Protein AF-A0A381V1H0-F1 (afdb_monomer_lite)

Sequence (56 aa):
MLGITPRTLYKLVDQGQVPGYRMGRVLRFKRSDIDEATENFRIEPGSLQHLYQEAP

Foldseek 3Di:
DLPDDVVVVVVCCVVVLAPWDDDPPDIDHDPVRVVVSVVVVDDPPPNCPVVVVPDD

Structure (mmCIF, N/CA/C/O backbone):
data_AF-A0A381V1H0-F1
#
_entry.id   AF-A0A381V1H0-F1
#
loop_
_atom_site.group_PDB
_atom_site.id
_atom_site.type_symbol
_atom_site.label_atom_id
_atom_site.label_alt_id
_atom_site.label_comp_id
_atom_site.label_asym_id
_atom_site.label_entity_id
_atom_site.label_seq_id
_atom_site.pdbx_PDB_ins_code
_atom_site.Cartn_x
_atom_site.Cartn_y
_atom_site.Cartn_z
_atom_site.occupancy
_atom_site.B_iso_or_equiv
_atom_site.auth_seq_id
_atom_site.auth_comp_id
_atom_site.auth_asym_id
_atom_site.auth_atom_id
_atom_site.pdbx_PDB_model_num
ATOM 1 N N . MET A 1 1 ? 0.914 9.739 -8.035 1.00 63.59 1 MET A N 1
ATOM 2 C CA . MET A 1 1 ? 1.850 9.290 -6.978 1.00 63.59 1 MET A CA 1
ATOM 3 C C . MET A 1 1 ? 1.026 8.507 -5.959 1.00 63.59 1 MET A C 1
ATOM 5 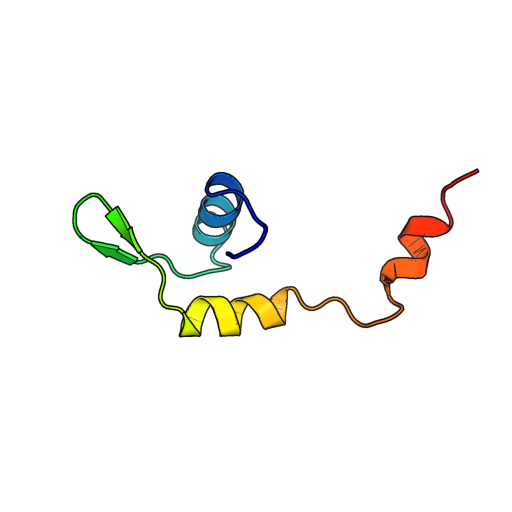O O . MET A 1 1 ? -0.065 8.967 -5.671 1.00 63.59 1 MET A O 1
ATOM 9 N N . LEU A 1 2 ? 1.476 7.345 -5.467 1.00 82.56 2 LEU A N 1
ATOM 10 C CA . LEU A 1 2 ? 0.651 6.416 -4.657 1.00 82.56 2 LEU A CA 1
ATOM 11 C C . LEU A 1 2 ? 0.391 6.863 -3.203 1.00 82.56 2 LEU A C 1
ATOM 13 O O . LEU A 1 2 ? -0.211 6.122 -2.441 1.00 82.56 2 LEU A O 1
ATOM 17 N N . GLY A 1 3 ? 0.896 8.027 -2.782 1.00 88.62 3 GLY A N 1
ATOM 18 C CA . GLY A 1 3 ? 0.734 8.517 -1.404 1.00 88.62 3 GLY A CA 1
ATOM 19 C C . GLY A 1 3 ? 1.494 7.722 -0.331 1.00 88.62 3 GLY A C 1
ATOM 20 O O . GLY A 1 3 ? 1.413 8.067 0.841 1.00 88.62 3 GLY A O 1
ATOM 21 N N . ILE A 1 4 ? 2.261 6.694 -0.713 1.00 91.06 4 ILE A N 1
ATOM 22 C CA . ILE A 1 4 ? 3.041 5.839 0.193 1.00 91.06 4 ILE A CA 1
ATOM 23 C C . ILE A 1 4 ? 4.535 5.871 -0.130 1.00 91.06 4 ILE A C 1
ATOM 25 O O . ILE A 1 4 ? 4.955 6.178 -1.248 1.00 91.06 4 ILE A O 1
ATOM 29 N N . THR A 1 5 ? 5.355 5.511 0.857 1.00 94.75 5 THR A N 1
ATOM 30 C CA . THR A 1 5 ? 6.806 5.387 0.670 1.00 94.75 5 THR A CA 1
ATOM 31 C C . THR A 1 5 ? 7.167 4.121 -0.125 1.00 94.75 5 THR A C 1
ATOM 33 O O . THR A 1 5 ? 6.449 3.120 -0.036 1.00 94.75 5 THR A O 1
ATOM 36 N N . PRO A 1 6 ? 8.322 4.084 -0.822 1.00 93.25 6 PRO A N 1
ATOM 37 C CA . PRO A 1 6 ? 8.823 2.853 -1.439 1.00 93.25 6 PRO A CA 1
ATOM 38 C C . PRO A 1 6 ? 8.988 1.702 -0.441 1.00 93.25 6 PRO A C 1
ATOM 40 O O . PRO A 1 6 ? 8.720 0.554 -0.776 1.00 93.25 6 PRO A O 1
ATOM 43 N N . ARG A 1 7 ? 9.369 2.002 0.810 1.00 95.56 7 ARG A N 1
ATOM 44 C CA . ARG A 1 7 ? 9.483 0.995 1.875 1.00 95.56 7 ARG A CA 1
ATOM 45 C C . ARG A 1 7 ? 8.141 0.327 2.167 1.00 95.56 7 ARG A C 1
ATOM 47 O O . ARG A 1 7 ? 8.107 -0.885 2.351 1.00 95.56 7 ARG A O 1
ATOM 54 N N . THR A 1 8 ? 7.059 1.103 2.213 1.00 95.56 8 THR A N 1
ATOM 55 C CA . THR A 1 8 ? 5.700 0.564 2.360 1.00 95.56 8 THR A CA 1
ATOM 56 C C . THR A 1 8 ? 5.370 -0.340 1.180 1.00 95.56 8 THR A C 1
ATOM 58 O O . THR A 1 8 ? 4.962 -1.475 1.387 1.00 95.56 8 THR A O 1
ATOM 61 N N . LEU A 1 9 ? 5.641 0.114 -0.046 1.00 93.50 9 LEU A N 1
ATOM 62 C CA . LEU A 1 9 ? 5.375 -0.673 -1.248 1.00 93.50 9 LEU A CA 1
ATOM 63 C C . LEU A 1 9 ? 6.162 -1.996 -1.273 1.00 93.50 9 LEU A C 1
ATOM 65 O O . LEU A 1 9 ? 5.610 -3.026 -1.638 1.00 93.50 9 LEU A O 1
ATOM 69 N N . TYR A 1 10 ? 7.418 -2.008 -0.823 1.00 94.81 10 TYR A N 1
ATOM 70 C CA . TYR A 1 10 ? 8.206 -3.242 -0.719 1.00 94.81 10 TYR A CA 1
ATOM 71 C C . TYR A 1 10 ? 7.650 -4.211 0.325 1.00 94.81 10 TYR A C 1
ATOM 73 O O . TYR A 1 10 ? 7.631 -5.410 0.069 1.00 94.81 10 TYR A O 1
ATOM 81 N N . LYS A 1 11 ? 7.152 -3.712 1.465 1.00 96.31 11 LYS A N 1
ATOM 82 C CA . LYS A 1 11 ? 6.466 -4.564 2.449 1.00 96.31 11 LYS A CA 1
ATOM 83 C C . LYS A 1 11 ? 5.210 -5.206 1.867 1.00 96.31 11 LYS A C 1
ATOM 85 O O . LYS A 1 11 ? 4.974 -6.376 2.125 1.00 96.31 11 LYS A O 1
ATOM 90 N N . LEU A 1 12 ? 4.436 -4.470 1.069 1.00 95.44 12 LEU A N 1
ATOM 91 C CA . LEU A 1 12 ? 3.250 -5.025 0.412 1.00 95.44 12 LEU A CA 1
ATOM 92 C C . LEU A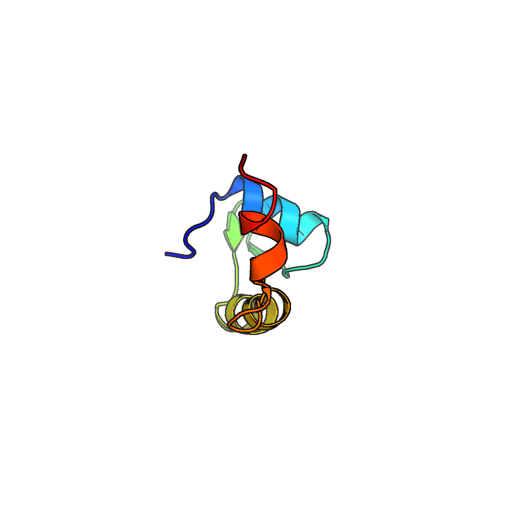 1 12 ? 3.612 -6.161 -0.553 1.00 95.44 12 LEU A C 1
ATOM 94 O O . LEU A 1 12 ? 2.898 -7.157 -0.608 1.00 95.44 12 LEU A O 1
ATOM 98 N N . VAL A 1 13 ? 4.737 -6.045 -1.266 1.00 96.12 13 VAL A N 1
ATOM 99 C CA . VAL A 1 13 ? 5.259 -7.139 -2.103 1.00 96.12 13 VAL A CA 1
ATOM 100 C C . VAL A 1 13 ? 5.670 -8.337 -1.254 1.00 96.12 13 VAL A C 1
ATOM 102 O O . VAL A 1 13 ? 5.273 -9.459 -1.551 1.00 96.12 13 VAL A O 1
ATOM 105 N N . ASP A 1 14 ? 6.431 -8.101 -0.187 1.00 97.25 14 ASP A N 1
ATOM 106 C CA . ASP A 1 14 ? 6.918 -9.150 0.717 1.00 97.25 14 ASP A CA 1
ATOM 107 C C . ASP A 1 14 ? 5.766 -9.910 1.405 1.00 97.25 14 ASP A C 1
ATOM 109 O O . ASP A 1 14 ? 5.825 -11.118 1.599 1.00 97.25 14 ASP A O 1
ATOM 113 N N . GLN A 1 15 ? 4.663 -9.213 1.695 1.00 96.69 15 GLN A N 1
ATOM 114 C CA . GLN A 1 15 ? 3.431 -9.773 2.263 1.00 96.69 15 GLN A CA 1
ATOM 115 C C . GLN A 1 15 ? 2.487 -10.394 1.216 1.00 96.69 15 GLN A C 1
ATOM 117 O O . GLN A 1 15 ? 1.378 -10.808 1.560 1.00 96.69 15 GLN A O 1
ATOM 122 N N . GLY A 1 16 ? 2.878 -10.421 -0.063 1.00 95.69 16 GLY A N 1
ATOM 123 C CA . GLY A 1 16 ? 2.065 -10.967 -1.153 1.00 95.69 16 GLY A CA 1
ATOM 124 C C . GLY A 1 16 ? 0.804 -10.161 -1.482 1.00 95.69 16 GLY A C 1
ATOM 125 O O . GLY A 1 16 ? -0.082 -10.675 -2.153 1.00 95.69 16 GLY A O 1
ATOM 126 N N . GLN A 1 17 ? 0.706 -8.913 -1.019 1.00 96.19 17 GLN A N 1
ATOM 127 C CA . GLN A 1 17 ? -0.460 -8.048 -1.233 1.00 96.19 17 GLN A CA 1
ATOM 128 C C . GLN A 1 17 ? -0.441 -7.353 -2.599 1.00 96.19 17 GLN A C 1
ATOM 130 O O . GLN A 1 17 ? -1.484 -6.987 -3.130 1.00 96.19 17 GLN A O 1
ATOM 135 N N . VAL A 1 18 ? 0.752 -7.133 -3.156 1.00 95.94 18 VAL A N 1
ATOM 136 C CA . VAL A 1 18 ? 0.956 -6.468 -4.447 1.00 95.94 18 VAL A CA 1
ATOM 137 C C . VAL A 1 18 ? 2.039 -7.218 -5.223 1.00 95.94 18 VAL A C 1
ATOM 139 O O . VAL A 1 18 ? 3.129 -7.418 -4.685 1.00 95.94 18 VAL A O 1
ATOM 142 N N . PRO A 1 19 ? 1.826 -7.594 -6.492 1.00 96.06 19 PRO A N 1
ATOM 143 C CA . PRO A 1 19 ? 2.873 -8.216 -7.292 1.00 96.06 19 PRO A CA 1
ATOM 144 C C . PRO A 1 19 ? 3.949 -7.198 -7.703 1.00 96.06 19 PRO A C 1
ATOM 146 O O . PRO A 1 19 ? 3.668 -6.099 -8.187 1.00 96.06 19 PRO A O 1
ATOM 149 N N . GLY A 1 20 ? 5.213 -7.587 -7.536 1.00 96.19 20 GLY A N 1
ATOM 150 C CA . GLY A 1 20 ? 6.379 -6.829 -7.988 1.00 96.19 20 GLY A CA 1
ATOM 151 C C . GLY A 1 20 ? 7.088 -7.524 -9.150 1.00 96.19 20 GLY A C 1
ATOM 152 O O . GLY A 1 20 ? 7.321 -8.730 -9.119 1.00 96.19 20 GLY A O 1
ATOM 153 N N . TYR A 1 21 ? 7.491 -6.761 -10.165 1.00 96.75 21 TYR A N 1
ATOM 154 C CA . TYR A 1 21 ? 8.181 -7.278 -11.349 1.00 96.75 21 TYR A CA 1
ATOM 155 C C . TYR A 1 21 ? 9.643 -6.855 -11.340 1.00 96.75 21 TYR A C 1
ATOM 157 O O . TYR A 1 21 ? 9.964 -5.668 -11.413 1.00 96.75 21 TYR A O 1
ATOM 165 N N . ARG A 1 22 ? 10.559 -7.821 -11.296 1.00 95.75 22 ARG A N 1
ATOM 166 C CA . ARG A 1 22 ? 11.994 -7.543 -11.386 1.00 95.75 22 ARG A CA 1
ATOM 167 C C . ARG A 1 22 ? 12.421 -7.439 -12.848 1.00 95.75 22 ARG A C 1
ATOM 169 O O . ARG A 1 22 ? 12.424 -8.431 -13.569 1.00 95.75 22 ARG A O 1
ATOM 176 N N . MET A 1 23 ? 12.839 -6.249 -13.265 1.00 96.38 23 MET A N 1
ATOM 177 C CA . MET A 1 23 ? 13.433 -5.994 -14.579 1.00 96.38 23 MET A CA 1
ATOM 178 C C . MET A 1 23 ? 14.913 -5.661 -14.392 1.00 96.38 23 MET A C 1
ATOM 180 O O . MET A 1 23 ? 15.297 -4.519 -14.129 1.00 96.38 23 MET A O 1
ATOM 184 N N . GLY A 1 24 ? 15.752 -6.698 -14.448 1.00 96.12 24 GLY A N 1
ATOM 185 C CA . GLY A 1 24 ? 17.168 -6.593 -14.104 1.00 96.12 24 GLY A CA 1
ATOM 186 C C . GLY A 1 24 ? 17.355 -6.189 -12.640 1.00 96.12 24 GLY A C 1
ATOM 187 O O . GLY A 1 24 ? 17.021 -6.951 -11.733 1.00 96.12 24 GLY A O 1
ATOM 188 N N . ARG A 1 25 ? 17.887 -4.983 -12.411 1.00 95.69 25 ARG A N 1
ATOM 189 C CA . ARG A 1 25 ? 18.122 -4.417 -11.068 1.00 95.69 25 ARG A CA 1
ATOM 190 C C . ARG A 1 25 ? 16.985 -3.526 -10.562 1.00 95.69 25 ARG A C 1
ATOM 192 O O . ARG A 1 25 ? 17.080 -3.002 -9.459 1.00 95.69 25 ARG A O 1
ATOM 199 N N . VAL A 1 26 ? 15.939 -3.321 -11.362 1.00 95.06 26 VAL A N 1
ATOM 200 C CA . VAL A 1 26 ? 14.861 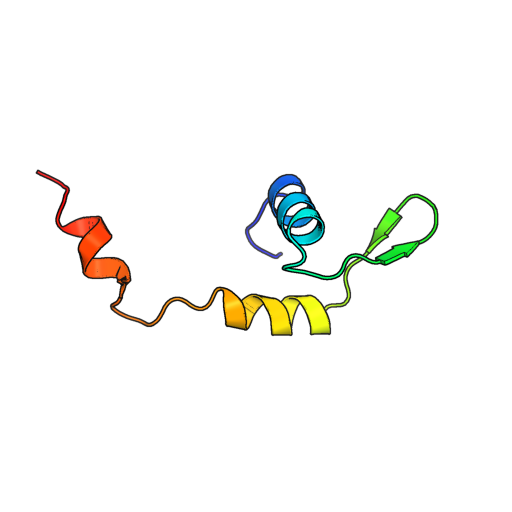-2.381 -11.046 1.00 95.06 26 VAL A CA 1
ATOM 201 C C . VAL A 1 26 ? 13.581 -3.139 -10.729 1.00 95.06 26 VAL A C 1
ATOM 203 O O . VAL A 1 26 ? 13.166 -4.013 -11.492 1.00 95.06 26 VAL A O 1
ATOM 206 N N . LEU A 1 27 ? 12.937 -2.776 -9.621 1.00 93.75 27 LEU A N 1
ATOM 207 C CA . LEU A 1 27 ? 11.586 -3.227 -9.312 1.00 93.75 27 LEU A CA 1
ATOM 208 C C . LEU A 1 27 ? 10.573 -2.342 -10.042 1.00 93.75 27 LEU A C 1
ATO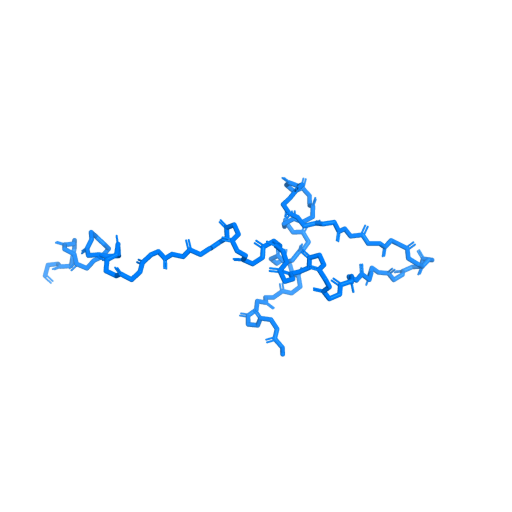M 210 O O . LEU A 1 27 ? 10.646 -1.111 -10.000 1.00 93.75 27 LEU A O 1
ATOM 214 N N . ARG A 1 28 ? 9.640 -2.976 -10.741 1.00 95.25 28 ARG A N 1
ATOM 215 C CA . ARG A 1 28 ? 8.570 -2.341 -11.504 1.00 95.25 28 ARG A CA 1
ATOM 216 C C . ARG A 1 28 ? 7.223 -2.858 -11.029 1.00 95.25 28 ARG A C 1
ATOM 218 O O . ARG A 1 28 ? 7.117 -3.969 -10.521 1.00 95.25 28 ARG A O 1
ATOM 225 N N . PHE A 1 29 ? 6.203 -2.046 -11.254 1.00 95.44 29 PHE A N 1
ATOM 226 C CA . PHE A 1 29 ? 4.822 -2.346 -10.912 1.00 95.44 29 PHE A CA 1
ATOM 227 C C . PHE A 1 29 ? 3.961 -2.049 -12.126 1.00 95.44 29 PHE A C 1
ATOM 229 O O . PHE A 1 29 ? 4.141 -1.013 -12.774 1.00 95.44 29 PHE A O 1
ATOM 236 N N . LYS A 1 30 ? 3.046 -2.962 -12.446 1.00 95.81 30 LYS A N 1
ATOM 237 C CA . LYS A 1 30 ? 1.996 -2.665 -13.413 1.00 95.81 30 LYS A CA 1
ATOM 238 C C . LYS A 1 30 ? 0.942 -1.819 -12.728 1.00 95.81 30 LYS A C 1
ATOM 240 O O . LYS A 1 30 ? 0.599 -2.058 -11.577 1.00 95.81 30 LYS A O 1
ATOM 245 N N . ARG A 1 31 ? 0.414 -0.845 -13.461 1.00 94.88 31 ARG A N 1
ATOM 246 C CA . ARG A 1 31 ? -0.664 0.000 -12.958 1.00 94.88 31 ARG A CA 1
ATOM 247 C C . ARG A 1 31 ? -1.916 -0.816 -12.623 1.00 94.88 31 ARG A C 1
ATOM 249 O O . ARG A 1 31 ? -2.454 -0.622 -11.548 1.00 94.88 31 ARG A O 1
ATOM 256 N N . SER A 1 32 ? -2.294 -1.762 -13.487 1.00 96.38 32 SER A N 1
ATOM 257 C CA . SER A 1 32 ? -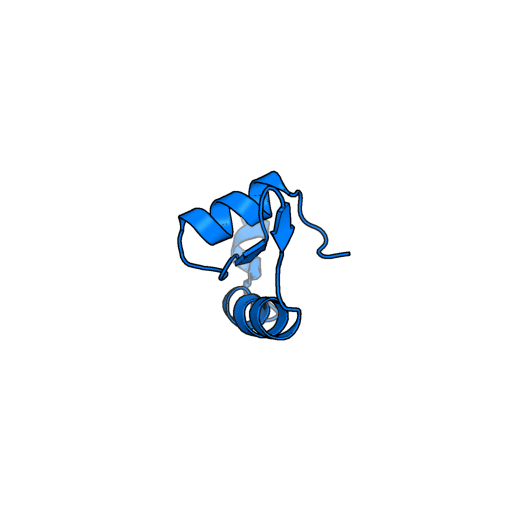3.436 -2.665 -13.275 1.00 96.38 32 SER A CA 1
ATOM 258 C C . SER A 1 32 ? -3.391 -3.358 -11.920 1.00 96.38 32 SER A C 1
ATOM 260 O O . SER A 1 32 ? -4.379 -3.372 -11.203 1.00 96.38 32 SER A O 1
ATOM 262 N N . ASP A 1 33 ? -2.225 -3.878 -11.552 1.00 95.75 33 ASP A N 1
ATOM 263 C CA . ASP A 1 33 ? -2.082 -4.687 -10.347 1.00 95.75 33 ASP A CA 1
ATOM 264 C C . ASP A 1 33 ? -2.107 -3.815 -9.087 1.00 95.75 33 ASP A C 1
ATOM 266 O O . ASP A 1 33 ? -2.539 -4.251 -8.025 1.00 95.75 33 ASP A O 1
ATOM 270 N N . ILE A 1 34 ? -1.647 -2.565 -9.203 1.00 94.12 34 ILE A N 1
ATOM 271 C CA . ILE A 1 34 ? -1.780 -1.575 -8.134 1.00 94.12 34 ILE A CA 1
ATOM 272 C C . ILE A 1 34 ? -3.238 -1.147 -7.984 1.00 94.12 34 ILE A C 1
ATOM 274 O O . ILE A 1 34 ? -3.715 -1.042 -6.857 1.00 94.12 34 ILE A O 1
ATOM 278 N N . ASP A 1 35 ? -3.933 -0.904 -9.093 1.00 94.19 35 ASP A N 1
ATOM 279 C CA . ASP A 1 35 ? -5.342 -0.512 -9.082 1.00 94.19 35 ASP A CA 1
ATOM 280 C C . ASP A 1 35 ? -6.195 -1.638 -8.461 1.00 94.19 35 ASP A C 1
ATOM 282 O O . ASP A 1 35 ? -6.996 -1.372 -7.571 1.00 94.19 35 ASP A O 1
ATOM 286 N N . GLU A 1 36 ? -5.944 -2.901 -8.822 1.00 94.62 36 GLU A N 1
ATOM 287 C CA . GLU A 1 36 ? -6.599 -4.073 -8.223 1.00 94.62 36 GLU A CA 1
ATOM 288 C C . GLU A 1 36 ? -6.285 -4.215 -6.727 1.00 94.62 36 GLU A C 1
ATOM 290 O O . GLU A 1 36 ? -7.194 -4.343 -5.909 1.00 94.62 36 GLU A O 1
ATOM 295 N N . ALA A 1 37 ? -5.011 -4.128 -6.333 1.00 93.81 37 ALA A N 1
ATOM 296 C CA . ALA A 1 37 ? -4.643 -4.222 -4.923 1.00 93.81 37 ALA A CA 1
ATOM 297 C C . ALA A 1 37 ? -5.206 -3.066 -4.082 1.00 93.81 37 ALA A C 1
ATOM 299 O O . ALA A 1 37 ? -5.489 -3.254 -2.902 1.00 93.81 37 ALA A O 1
ATOM 300 N N . THR A 1 38 ? -5.391 -1.880 -4.670 1.00 92.19 38 THR A N 1
ATOM 301 C CA . THR A 1 38 ? -5.961 -0.712 -3.978 1.00 92.19 38 THR A CA 1
ATOM 302 C C . THR A 1 38 ? -7.372 -0.993 -3.469 1.00 92.19 38 THR A C 1
ATOM 304 O O . THR A 1 38 ? -7.717 -0.555 -2.372 1.00 92.19 38 THR A O 1
ATOM 307 N N . GLU A 1 39 ? -8.158 -1.779 -4.205 1.00 92.88 39 GLU A N 1
ATOM 308 C CA . GLU A 1 39 ? -9.504 -2.168 -3.782 1.00 92.88 39 GLU A CA 1
ATOM 309 C C . GLU A 1 39 ? -9.493 -3.032 -2.512 1.00 92.88 39 GLU A C 1
ATOM 311 O O . GLU A 1 39 ? -10.375 -2.882 -1.670 1.00 92.88 39 GLU A O 1
ATOM 316 N N . ASN A 1 40 ? -8.451 -3.841 -2.289 1.00 90.88 40 ASN A N 1
ATOM 317 C CA . ASN A 1 40 ? -8.305 -4.628 -1.056 1.00 90.88 40 ASN A CA 1
ATOM 318 C C . ASN A 1 40 ? -8.011 -3.763 0.179 1.00 90.88 40 ASN A C 1
ATOM 320 O O . ASN A 1 40 ? -8.232 -4.196 1.308 1.00 90.88 40 ASN A O 1
ATOM 324 N N . PHE A 1 41 ? -7.508 -2.543 -0.023 1.00 90.81 41 PHE A N 1
ATOM 325 C CA . PHE A 1 41 ? -7.261 -1.572 1.045 1.00 90.81 41 PHE A CA 1
ATOM 326 C C . PHE A 1 41 ? -8.408 -0.571 1.207 1.00 90.81 41 PHE A C 1
ATOM 328 O O . PHE A 1 41 ? -8.279 0.381 1.982 1.00 90.81 41 PHE A O 1
ATOM 335 N N . ARG A 1 42 ? -9.514 -0.745 0.473 1.00 91.69 42 ARG A N 1
ATOM 336 C CA . ARG A 1 42 ? -10.672 0.139 0.562 1.00 91.69 42 ARG A CA 1
ATOM 337 C C . ARG A 1 42 ? -11.234 0.101 1.978 1.00 91.69 42 ARG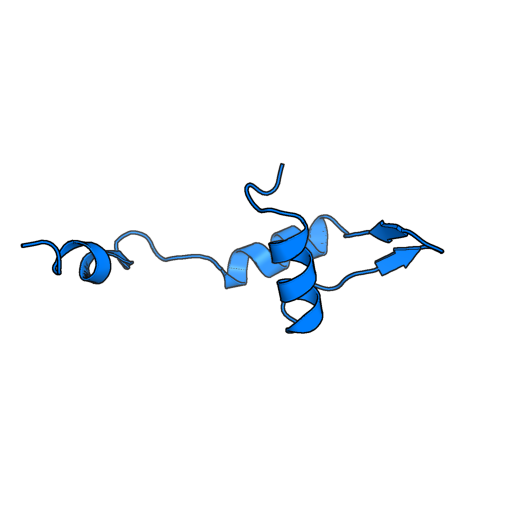 A C 1
ATOM 339 O O . ARG A 1 42 ? -11.623 -0.937 2.501 1.00 91.69 42 ARG A O 1
ATOM 346 N N . ILE A 1 43 ? -11.289 1.278 2.582 1.00 92.75 43 ILE A N 1
ATOM 347 C CA . ILE A 1 43 ? -11.961 1.503 3.853 1.00 92.75 43 ILE A CA 1
ATOM 348 C C . ILE A 1 43 ? -13.350 2.036 3.529 1.00 92.75 43 ILE A C 1
ATOM 350 O O . ILE A 1 43 ? -13.481 3.069 2.868 1.00 92.75 43 ILE A O 1
ATOM 354 N N . GLU A 1 44 ? -14.381 1.344 4.007 1.00 92.94 44 GLU A N 1
ATOM 355 C CA . GLU A 1 44 ? -15.759 1.773 3.795 1.00 92.94 44 GLU A CA 1
ATOM 356 C C . GLU A 1 44 ? -16.022 3.130 4.466 1.00 92.94 44 GLU A C 1
ATOM 358 O O . GLU A 1 44 ? -15.629 3.328 5.628 1.00 92.94 44 GLU A O 1
ATOM 363 N N . PRO A 1 45 ? -16.689 4.076 3.779 1.00 91.56 45 PRO A N 1
ATOM 364 C CA . PRO A 1 45 ? -17.043 5.360 4.367 1.00 91.56 45 PRO A CA 1
ATOM 365 C C . PRO A 1 45 ? -17.788 5.186 5.696 1.00 91.56 45 PRO A C 1
ATOM 367 O O . PRO A 1 45 ? -18.778 4.467 5.787 1.00 91.56 45 PRO A O 1
ATOM 370 N N . GLY A 1 46 ? -17.301 5.851 6.745 1.00 91.19 46 GLY A N 1
ATOM 371 C CA . GLY A 1 46 ? -17.892 5.782 8.086 1.00 91.19 46 GLY A CA 1
ATOM 372 C C . GLY A 1 46 ? -17.409 4.620 8.963 1.00 91.19 46 GLY A C 1
ATOM 373 O O . GLY A 1 46 ? -17.715 4.615 10.151 1.00 91.19 46 GLY A O 1
ATOM 374 N N . SER A 1 47 ? -16.596 3.690 8.454 1.00 91.94 47 SER A N 1
ATOM 375 C CA . SER A 1 47 ? -16.065 2.572 9.260 1.00 91.94 47 SER A CA 1
ATOM 376 C C . SER A 1 47 ? -14.981 2.978 10.273 1.00 91.94 47 SER A C 1
ATOM 378 O O . SER A 1 47 ? -14.667 2.218 11.188 1.00 91.94 47 SER A O 1
ATOM 380 N N . LEU A 1 48 ? -14.445 4.199 10.167 1.00 91.88 48 LEU A N 1
ATOM 381 C CA . LEU A 1 48 ? -13.373 4.709 11.030 1.00 91.88 48 LEU A CA 1
ATOM 382 C C . LEU A 1 48 ? -13.849 5.331 12.351 1.00 91.88 48 LEU A C 1
ATOM 384 O O . LEU A 1 48 ? -13.026 5.847 13.098 1.00 91.88 48 LEU A O 1
ATOM 388 N N . GLN A 1 49 ? -15.149 5.305 12.668 1.00 88.00 49 GLN A N 1
ATOM 389 C CA . GLN A 1 49 ? -15.686 5.945 13.883 1.00 88.00 49 GLN A CA 1
ATOM 390 C C . GLN A 1 49 ? -14.990 5.481 15.172 1.00 88.00 49 GLN A C 1
ATOM 392 O O . GLN A 1 49 ? -14.732 6.300 16.052 1.00 88.00 49 GLN A O 1
ATOM 397 N N . HIS A 1 50 ? -14.620 4.199 15.252 1.00 83.50 50 HIS A N 1
ATOM 398 C CA . HIS A 1 50 ? -13.919 3.630 16.404 1.00 83.50 50 HIS A CA 1
ATOM 399 C C . HIS A 1 50 ? -12.528 4.251 16.635 1.00 83.50 50 HIS A C 1
ATOM 401 O O . HIS A 1 50 ? -12.076 4.303 17.771 1.00 83.50 50 HIS A O 1
ATOM 407 N N . LEU A 1 51 ? -11.873 4.789 15.597 1.00 86.19 51 LEU A N 1
ATOM 408 C CA . LEU A 1 51 ? -10.562 5.442 15.720 1.00 86.19 51 LEU A CA 1
ATOM 409 C C . LEU A 1 51 ? -10.632 6.834 16.366 1.00 86.19 51 LEU A C 1
ATOM 411 O O . LEU A 1 51 ? -9.611 7.347 16.814 1.00 86.19 51 LEU A O 1
ATOM 415 N N . TYR A 1 52 ? -11.812 7.460 16.397 1.00 79.00 52 TYR A N 1
ATOM 416 C CA . TYR A 1 52 ? -12.012 8.799 16.964 1.00 79.00 52 TYR A CA 1
ATOM 417 C C . TYR A 1 52 ? -12.714 8.772 18.330 1.00 79.00 52 TYR A C 1
ATOM 419 O O . TYR A 1 52 ? -12.793 9.803 18.988 1.00 79.00 52 TYR A O 1
ATOM 427 N N . GLN A 1 53 ? -13.221 7.611 18.761 1.00 70.06 53 GLN A N 1
ATOM 428 C CA . GLN A 1 53 ? -13.910 7.440 20.048 1.00 70.06 53 GLN A CA 1
ATOM 429 C C . GLN A 1 53 ? -12.956 7.230 21.236 1.00 70.06 53 GLN A C 1
ATOM 431 O O . GLN A 1 53 ? -13.379 7.373 22.377 1.00 70.06 53 GLN A O 1
ATOM 436 N N . GLU A 1 54 ? -11.676 6.939 20.990 1.00 59.34 54 GLU A N 1
ATOM 437 C CA . GLU A 1 54 ? -10.651 6.762 22.034 1.00 59.34 54 GLU A CA 1
ATOM 438 C C . GLU A 1 54 ? -9.874 8.049 22.367 1.00 59.34 54 GLU A C 1
ATOM 440 O O . GLU A 1 54 ? -8.923 8.005 23.146 1.00 59.34 54 GLU A O 1
ATOM 445 N N . ALA A 1 55 ? -10.250 9.197 21.795 1.00 54.97 55 ALA A N 1
ATOM 446 C CA . ALA A 1 55 ? -9.647 10.481 22.144 1.00 54.97 55 ALA A CA 1
ATOM 447 C C . ALA A 1 55 ? -10.380 11.098 23.360 1.00 54.97 55 ALA A C 1
ATOM 449 O O . ALA A 1 55 ? -11.544 11.477 23.202 1.00 54.97 55 ALA A O 1
ATOM 450 N N . PRO A 1 56 ? -9.751 11.165 24.555 1.00 56.06 56 PRO A N 1
ATOM 451 C CA . PRO A 1 56 ? -10.312 11.839 25.729 1.00 56.06 56 PRO A CA 1
ATOM 452 C C . PRO A 1 56 ? -10.372 13.365 25.577 1.00 56.06 56 PRO A C 1
ATOM 454 O O . PRO A 1 56 ? -9.535 13.933 24.836 1.00 56.06 56 PRO A O 1
#

Organism: NCBI:txid408172

InterPro domains:
  IPR009061 Putative DNA-binding domain superfamily [SSF46955] (1-40)
  IPR010093 SinI-like, DNA-binding domain [TIGR01764] (2-39)
  IPR041657 Helix-turn-helix domain, group 17 [PF12728] (1-39)

Secondary structure (DSSP, 8-state):
--SS-HHHHHHHHHTTSS--EEETTEEE--HHHHHHHHHHTPPPTTTTHHHHTT--

Radius of gyration: 15.03 Å; chains: 1; bounding box: 36×23×40 Å

pLDDT: mean 90.41, std 10.08, range [54.97, 97.25]